Protein AF-A0A091H7A4-F1 (afdb_monomer)

Secondary structure (DSSP, 8-state):
--SHHHHHHHHHHS---SS--EE-TT-S-EE-BPTTS---BS--STTTT-STT-TT--HHHHH--

Sequence (65 aa):
KTGGTTFGRHLVRNIRLEQPCYCRAGQKKCACHRPGGDKDTWLFSRFSTGWSCGLHADWTELTNC

Foldseek 3Di:
DPCVV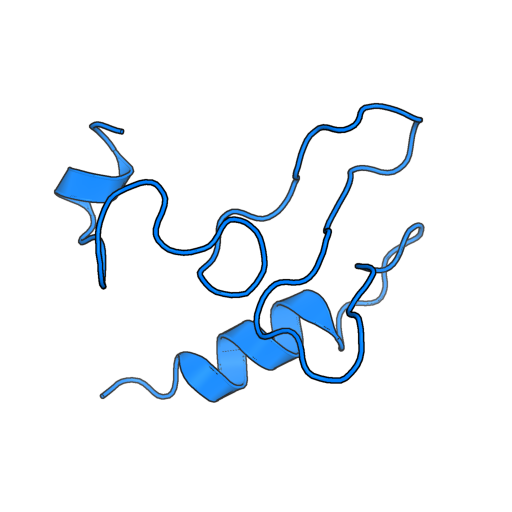VVVVCVQPVDDDPDGWADDPPDQATQAADPPPDSDHPDDDCRHPNQPQHDVQDPVSVVVD

Radius of gyration: 12.37 Å; Cα contacts (8 Å, |Δi|>4): 74; chains: 1; bounding box: 31×26×26 Å

Organism: Cuculus canorus (NCBI:txid55661)

Mean predicted aligned error: 5.91 Å

pLDDT: mean 83.85, std 5.22, range [62.62, 89.5]

Nearest PDB structures (foldseek):
  5t05-assembly2_B  TM=9.917E-01  e=2.527E-09  Escherichia coli O157:H7
  5t03-assembly2_B  TM=9.917E-01  e=2.538E-08  Escherichia coli O157:H7

Structure (mmCIF, N/CA/C/O backbone):
data_AF-A0A091H7A4-F1
#
_entry.id   AF-A0A091H7A4-F1
#
loop_
_atom_site.group_PDB
_atom_site.id
_atom_site.type_symbol
_atom_site.label_atom_id
_atom_site.label_alt_id
_atom_site.label_comp_id
_atom_site.label_asym_id
_atom_site.label_entity_id
_atom_site.label_seq_id
_atom_site.pdbx_PDB_ins_code
_atom_site.Cartn_x
_atom_site.Cartn_y
_atom_site.Cartn_z
_atom_site.occupancy
_atom_site.B_iso_or_equiv
_atom_site.auth_seq_id
_atom_site.auth_comp_id
_atom_site.auth_asym_id
_atom_site.auth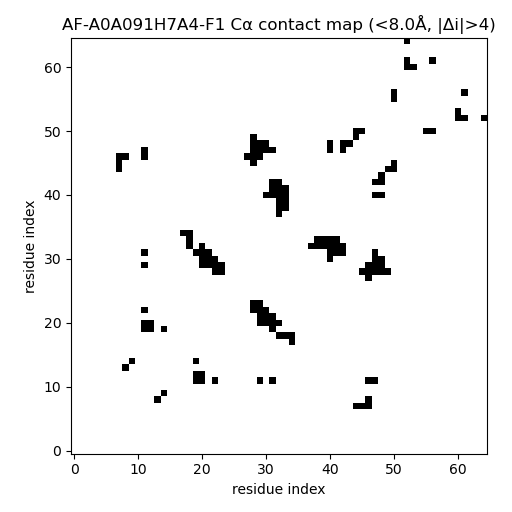_atom_id
_atom_site.pdbx_PDB_model_num
ATOM 1 N N . LYS A 1 1 ? 18.088 -7.269 -6.840 1.00 62.62 1 LYS A N 1
ATOM 2 C CA . LYS A 1 1 ? 16.601 -7.333 -6.905 1.00 62.62 1 LYS A CA 1
ATOM 3 C C . LYS A 1 1 ? 16.124 -8.461 -5.987 1.00 62.62 1 LYS A C 1
ATOM 5 O O . LYS A 1 1 ? 16.339 -9.612 -6.319 1.00 62.62 1 LYS A O 1
ATOM 10 N N . THR A 1 2 ? 15.523 -8.148 -4.841 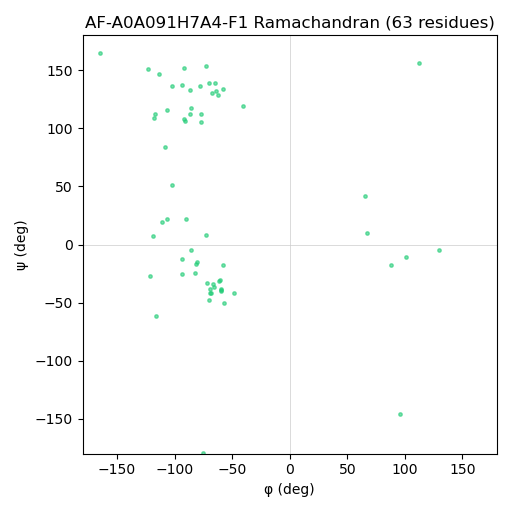1.00 77.62 2 THR A N 1
ATOM 11 C CA . THR A 1 2 ? 15.275 -9.079 -3.712 1.00 77.62 2 THR A CA 1
ATOM 12 C C . THR A 1 2 ? 13.930 -9.826 -3.762 1.00 77.62 2 THR A C 1
ATOM 14 O O . THR A 1 2 ? 13.402 -10.226 -2.736 1.00 77.62 2 THR A O 1
ATOM 17 N N . GLY A 1 3 ? 13.299 -9.974 -4.932 1.00 85.38 3 GLY A N 1
ATOM 18 C CA . GLY A 1 3 ? 11.996 -10.659 -5.021 1.00 85.38 3 GLY A CA 1
ATOM 19 C C . GLY A 1 3 ? 10.817 -9.936 -4.339 1.00 85.38 3 GLY A C 1
ATOM 20 O O . GLY A 1 3 ? 9.717 -10.484 -4.278 1.00 85.38 3 GLY A O 1
ATOM 21 N N . GLY A 1 4 ? 10.985 -8.682 -3.897 1.00 85.56 4 GLY A N 1
ATOM 22 C CA . GLY A 1 4 ? 9.967 -7.923 -3.149 1.00 85.56 4 GLY A CA 1
ATOM 23 C C . GLY A 1 4 ? 8.615 -7.737 -3.857 1.00 85.56 4 GLY A C 1
ATOM 24 O O . GLY A 1 4 ? 7.603 -7.483 -3.211 1.00 85.56 4 GLY A O 1
ATOM 25 N N . THR A 1 5 ? 8.553 -7.926 -5.180 1.00 84.38 5 THR A N 1
ATOM 26 C CA . THR A 1 5 ? 7.280 -7.916 -5.926 1.00 84.38 5 THR A CA 1
ATOM 27 C C . THR A 1 5 ? 6.407 -9.127 -5.586 1.00 84.38 5 THR A C 1
ATOM 29 O O . THR A 1 5 ? 5.197 -8.977 -5.432 1.00 84.38 5 THR A O 1
ATOM 32 N N . THR A 1 6 ? 7.004 -10.314 -5.460 1.00 87.19 6 THR A N 1
ATOM 33 C CA . THR A 1 6 ? 6.284 -11.541 -5.091 1.00 87.19 6 THR A CA 1
ATOM 34 C C . THR A 1 6 ? 5.851 -11.466 -3.635 1.00 87.19 6 THR A C 1
ATOM 36 O O . THR A 1 6 ? 4.673 -11.648 -3.338 1.00 87.19 6 THR A O 1
ATOM 39 N N . PHE A 1 7 ? 6.776 -11.088 -2.749 1.00 87.00 7 PHE A N 1
ATOM 40 C CA . PHE A 1 7 ? 6.495 -10.920 -1.325 1.00 87.00 7 PHE A CA 1
ATOM 41 C C . PHE A 1 7 ? 5.364 -9.911 -1.074 1.00 87.00 7 PHE A C 1
ATOM 43 O O . PHE A 1 7 ? 4.363 -10.247 -0.446 1.00 87.00 7 PHE A O 1
ATOM 50 N N . GLY A 1 8 ? 5.442 -8.714 -1.667 1.00 86.94 8 GLY A N 1
ATOM 51 C CA . GLY A 1 8 ? 4.404 -7.693 -1.515 1.00 86.94 8 GLY A CA 1
ATOM 52 C C . GLY A 1 8 ? 3.028 -8.120 -2.041 1.00 86.94 8 GLY A C 1
ATOM 53 O O . GLY A 1 8 ? 2.008 -7.725 -1.480 1.00 86.94 8 GLY A O 1
ATOM 54 N N . ARG A 1 9 ? 2.974 -8.968 -3.078 1.00 87.81 9 ARG A N 1
ATOM 55 C CA . ARG A 1 9 ? 1.707 -9.525 -3.573 1.00 87.81 9 ARG A CA 1
ATOM 56 C C . ARG A 1 9 ? 1.096 -10.516 -2.583 1.00 87.81 9 ARG A C 1
ATOM 58 O O . ARG A 1 9 ? -0.121 -10.515 -2.420 1.00 87.81 9 ARG A O 1
ATOM 65 N N . HIS A 1 10 ? 1.917 -11.334 -1.927 1.00 88.94 10 HIS A N 1
ATOM 66 C CA . HIS A 1 10 ? 1.437 -12.2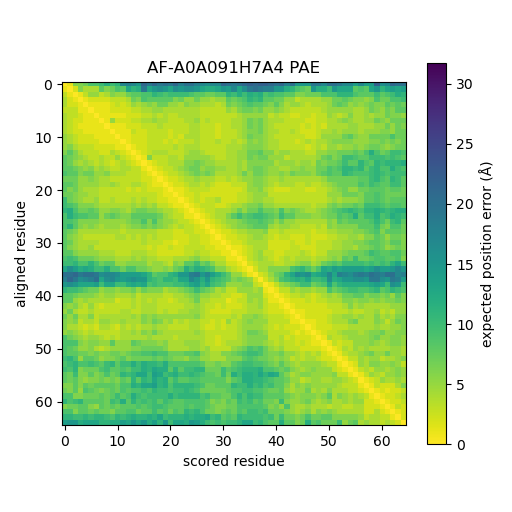40 -0.885 1.00 88.94 10 HIS A CA 1
ATOM 67 C C . HIS A 1 10 ? 0.902 -11.479 0.331 1.00 88.94 10 HIS A C 1
ATOM 69 O O . HIS A 1 10 ? -0.131 -11.883 0.858 1.00 88.94 10 HIS A O 1
ATOM 75 N N . LEU A 1 11 ? 1.514 -10.349 0.706 1.00 87.69 11 LEU A N 1
ATOM 76 C CA . LEU A 1 11 ? 1.039 -9.530 1.829 1.00 87.69 11 LEU A CA 1
ATOM 77 C C . LEU A 1 11 ? -0.400 -9.024 1.644 1.00 87.69 11 LEU A C 1
ATOM 79 O O . LEU A 1 11 ? -1.172 -9.012 2.594 1.00 87.69 11 LEU A O 1
ATOM 83 N N . VAL A 1 12 ? -0.782 -8.638 0.424 1.00 87.44 12 VAL A N 1
ATOM 84 C CA . VAL A 1 12 ? -2.122 -8.080 0.158 1.00 87.44 12 VAL A CA 1
ATOM 85 C C . VAL A 1 12 ? -3.154 -9.116 -0.299 1.00 87.44 12 VAL A C 1
ATOM 87 O O . VAL A 1 12 ? -4.335 -8.793 -0.351 1.00 87.44 12 VAL A O 1
ATOM 90 N N . ARG A 1 13 ? -2.747 -10.343 -0.666 1.00 86.81 13 ARG A N 1
ATOM 91 C CA . ARG A 1 13 ? -3.666 -11.368 -1.217 1.00 86.81 13 ARG A CA 1
ATOM 92 C C . ARG A 1 13 ? -3.733 -12.680 -0.442 1.00 86.81 13 ARG A C 1
ATOM 94 O O . ARG A 1 13 ? -4.750 -13.355 -0.531 1.00 86.81 13 ARG A O 1
ATOM 101 N N . ASN A 1 14 ? -2.673 -13.058 0.272 1.00 87.50 14 ASN A N 1
ATOM 102 C CA . ASN A 1 14 ? -2.524 -14.409 0.825 1.00 87.50 14 ASN A CA 1
ATOM 103 C C . ASN A 1 14 ? -2.431 -14.448 2.358 1.00 87.50 14 ASN A C 1
ATOM 105 O O . ASN A 1 14 ? -2.172 -15.514 2.914 1.00 87.50 14 ASN A O 1
ATOM 109 N N . ILE A 1 15 ? -2.642 -13.328 3.053 1.00 87.12 15 ILE A N 1
ATOM 110 C CA . ILE A 1 15 ? -2.734 -13.317 4.518 1.00 87.12 15 ILE A CA 1
ATOM 111 C C . ILE A 1 15 ? -4.178 -13.619 4.928 1.00 87.12 15 ILE A C 1
ATOM 113 O O . ILE A 1 15 ? -5.119 -13.036 4.392 1.00 87.12 15 ILE A O 1
ATOM 117 N N . ARG A 1 16 ? -4.351 -14.527 5.895 1.00 85.12 16 ARG A N 1
ATOM 118 C CA . ARG A 1 16 ? -5.645 -14.776 6.541 1.00 85.12 16 ARG A CA 1
ATOM 119 C C . ARG A 1 16 ? -5.911 -13.660 7.550 1.00 85.12 16 ARG A C 1
ATOM 121 O O . ARG A 1 16 ? -5.278 -13.623 8.599 1.00 85.12 16 ARG A O 1
ATOM 128 N N . LEU A 1 17 ? -6.811 -12.752 7.201 1.00 84.38 17 LEU A N 1
ATOM 129 C CA . LEU A 1 17 ? -7.227 -11.615 8.021 1.00 84.38 17 LEU A CA 1
ATOM 130 C C . LEU A 1 17 ? -8.736 -11.687 8.230 1.00 84.38 17 LEU A C 1
ATOM 132 O O . LEU A 1 17 ? -9.450 -12.163 7.349 1.00 84.38 17 LEU A O 1
ATOM 136 N N . GLU A 1 18 ? -9.215 -11.161 9.355 1.00 85.81 18 GLU A N 1
ATOM 137 C CA . GLU A 1 18 ? -10.654 -10.980 9.592 1.00 85.81 18 GLU A CA 1
ATOM 138 C C . GLU A 1 18 ? -11.280 -10.060 8.533 1.00 85.81 18 GLU A C 1
ATOM 140 O O . GLU A 1 18 ? -12.363 -10.338 8.026 1.00 85.81 18 GLU A O 1
ATOM 145 N N . GLN A 1 19 ? -10.551 -9.010 8.132 1.00 85.12 19 GLN A N 1
ATOM 146 C CA . GLN A 1 19 ? -10.896 -8.145 7.007 1.00 85.12 19 GLN A CA 1
ATOM 147 C C . GLN A 1 19 ? -9.800 -8.215 5.927 1.00 85.12 19 GLN A C 1
ATOM 149 O O . GLN A 1 19 ? -8.695 -7.705 6.138 1.00 85.12 19 GLN A O 1
ATOM 154 N N . PRO A 1 20 ? -10.065 -8.838 4.763 1.00 87.38 20 PRO A N 1
ATOM 155 C CA . PRO A 1 20 ? -9.085 -8.932 3.687 1.00 87.38 20 PRO A CA 1
ATOM 156 C C . PRO A 1 20 ? -8.881 -7.583 2.987 1.00 87.38 20 PRO A C 1
ATOM 158 O O . PRO A 1 20 ? -9.783 -6.744 2.920 1.00 87.38 20 PRO A O 1
ATOM 161 N N . CYS A 1 21 ? -7.697 -7.391 2.401 1.00 88.75 21 CYS A N 1
ATOM 162 C CA . CYS A 1 21 ? -7.441 -6.229 1.559 1.00 88.75 21 CYS A CA 1
ATOM 163 C C . CYS A 1 21 ? -8.317 -6.258 0.302 1.00 88.75 21 CYS A C 1
ATOM 165 O O . CYS A 1 21 ? -8.447 -7.280 -0.376 1.00 88.75 21 CYS A O 1
ATOM 167 N N . TYR A 1 22 ? -8.851 -5.101 -0.073 1.00 88.38 22 TYR A N 1
ATOM 168 C CA . TYR A 1 22 ? -9.651 -4.950 -1.275 1.00 88.38 22 TYR A CA 1
ATOM 169 C C . TYR A 1 22 ? -8.770 -4.558 -2.469 1.00 88.38 22 TYR A C 1
ATOM 171 O O . TYR A 1 22 ? -8.299 -3.426 -2.584 1.00 88.38 22 TYR A O 1
ATOM 179 N N . CYS A 1 23 ? -8.541 -5.507 -3.375 1.00 89.50 23 CYS A N 1
ATOM 180 C CA . CYS A 1 23 ? -7.773 -5.302 -4.602 1.00 89.50 23 CYS A CA 1
ATOM 181 C C . CYS A 1 23 ? -8.709 -5.264 -5.818 1.00 89.50 23 CYS A C 1
ATOM 183 O O . CYS A 1 23 ? -9.295 -6.285 -6.175 1.00 89.50 23 CYS A O 1
ATOM 185 N N . ARG A 1 24 ? -8.806 -4.126 -6.516 1.00 88.06 24 ARG A N 1
ATOM 186 C CA . ARG A 1 24 ? -9.531 -4.061 -7.799 1.00 88.06 24 ARG A CA 1
ATOM 187 C C . ARG A 1 24 ? -8.683 -4.637 -8.934 1.00 88.06 24 ARG A C 1
ATOM 189 O O . ARG A 1 24 ? -7.498 -4.322 -9.048 1.00 88.06 24 ARG A O 1
ATOM 196 N N . ALA A 1 25 ? -9.292 -5.447 -9.801 1.00 84.00 25 ALA A N 1
ATOM 197 C CA . ALA A 1 25 ? -8.639 -5.920 -11.020 1.00 84.00 25 ALA A CA 1
ATOM 198 C C . ALA A 1 25 ? -8.198 -4.720 -11.885 1.00 84.00 25 ALA A C 1
ATOM 200 O O . ALA A 1 25 ? -8.939 -3.755 -12.041 1.00 84.00 25 ALA A O 1
ATOM 201 N N . GLY A 1 26 ? -6.961 -4.750 -12.388 1.00 84.50 26 GLY A N 1
ATOM 202 C CA . GLY A 1 26 ? -6.350 -3.639 -13.132 1.00 84.50 26 GLY A CA 1
ATOM 203 C C . GLY A 1 26 ? -5.626 -2.595 -12.270 1.00 84.50 26 GLY A C 1
ATOM 204 O O . GLY A 1 26 ? -4.764 -1.886 -12.788 1.00 84.50 26 GLY A O 1
ATOM 205 N N . GLN A 1 27 ? -5.875 -2.534 -10.956 1.00 85.38 27 GLN A N 1
ATOM 206 C CA . GLN A 1 27 ? -5.129 -1.650 -10.057 1.00 85.38 27 GLN A CA 1
ATOM 207 C C . GLN A 1 27 ? -3.939 -2.363 -9.410 1.00 85.38 27 GLN A C 1
ATOM 209 O O . GLN A 1 27 ? -4.022 -3.505 -8.960 1.00 85.38 27 GLN A O 1
ATOM 214 N N . LYS A 1 28 ? -2.802 -1.658 -9.346 1.00 84.12 28 LYS A N 1
ATOM 215 C CA . LYS A 1 28 ? -1.612 -2.117 -8.609 1.00 84.12 28 LYS A CA 1
ATOM 216 C C . LYS A 1 28 ? -1.717 -1.843 -7.106 1.00 84.12 28 LYS A C 1
ATOM 218 O O . LYS A 1 28 ? -0.933 -2.403 -6.358 1.00 84.12 28 LYS A O 1
ATOM 223 N N . LYS A 1 29 ? -2.642 -0.989 -6.672 1.00 88.75 29 LYS A N 1
ATOM 224 C CA . LYS A 1 29 ? -2.866 -0.642 -5.267 1.00 88.75 29 LYS A CA 1
ATOM 225 C C . LYS A 1 29 ? -4.096 -1.390 -4.748 1.00 88.75 29 LYS A C 1
ATOM 227 O O . LYS A 1 29 ? -5.110 -1.463 -5.439 1.00 88.75 29 LYS A O 1
ATOM 232 N N . CYS A 1 30 ? -3.993 -1.930 -3.547 1.00 89.31 30 CYS A N 1
ATOM 233 C CA . CYS A 1 30 ? -5.056 -2.565 -2.790 1.00 89.31 30 CYS A CA 1
ATOM 234 C C . CYS A 1 30 ? -5.353 -1.722 -1.550 1.00 89.31 30 CYS A C 1
ATOM 236 O O . CYS A 1 30 ? -4.455 -1.112 -0.980 1.00 89.31 30 CYS A O 1
ATOM 238 N N . ALA A 1 31 ? -6.609 -1.693 -1.126 1.00 88.69 31 ALA A N 1
ATOM 239 C CA . ALA A 1 31 ? -7.022 -1.011 0.090 1.00 88.69 31 ALA A CA 1
ATOM 240 C C . ALA A 1 31 ? -6.984 -1.995 1.269 1.00 88.69 31 ALA A C 1
ATOM 242 O O . ALA A 1 31 ? -7.805 -2.909 1.339 1.00 88.69 31 ALA A O 1
ATOM 243 N N . CYS A 1 32 ? -6.010 -1.836 2.165 1.00 88.38 32 CYS A N 1
ATOM 244 C CA . CYS A 1 32 ? -5.811 -2.690 3.338 1.00 88.38 32 CYS A CA 1
ATOM 245 C C . CYS A 1 32 ? -6.188 -1.932 4.620 1.00 88.38 32 CYS A C 1
ATOM 247 O O . CYS A 1 32 ? -5.320 -1.353 5.271 1.00 88.38 32 CYS A O 1
ATOM 249 N N . HIS A 1 33 ? -7.476 -1.919 4.966 1.00 89.38 33 HIS A N 1
ATOM 250 C CA . HIS A 1 33 ? -7.990 -1.220 6.151 1.00 89.38 33 HIS A CA 1
ATOM 251 C C . HIS A 1 33 ? -8.034 -2.119 7.385 1.00 89.38 33 HIS A C 1
ATOM 253 O O . HIS A 1 33 ? -8.130 -3.343 7.258 1.00 89.38 33 HIS A O 1
ATOM 259 N N . ARG A 1 34 ? -7.916 -1.517 8.571 1.00 86.88 34 ARG A N 1
ATOM 260 C C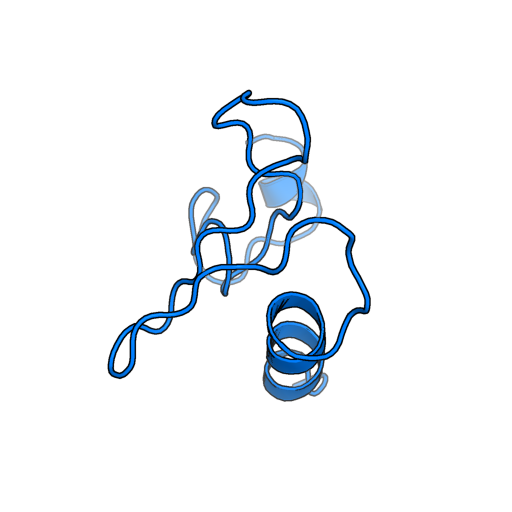A . ARG A 1 34 ? -7.997 -2.238 9.844 1.00 86.88 34 ARG A CA 1
ATOM 261 C C . ARG A 1 34 ? -9.443 -2.714 10.102 1.00 86.88 34 ARG A C 1
ATOM 263 O O . ARG A 1 34 ? -10.372 -1.946 9.849 1.00 86.88 34 ARG A O 1
ATOM 270 N N . PRO A 1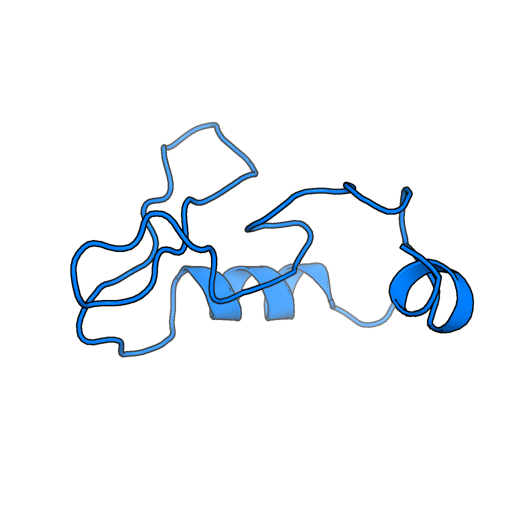 35 ? -9.654 -3.941 10.618 1.00 81.50 35 PRO A N 1
ATOM 271 C CA . PRO A 1 35 ? -10.969 -4.362 11.099 1.00 81.50 35 PRO A CA 1
ATOM 272 C C . PRO A 1 35 ? -11.407 -3.469 12.263 1.00 81.50 35 PRO A C 1
ATOM 274 O O . PRO A 1 35 ? -10.642 -3.275 13.205 1.00 81.50 35 PRO A O 1
ATOM 277 N N . GLY A 1 36 ? -12.618 -2.910 12.186 1.00 78.00 36 GLY A N 1
ATOM 278 C CA . GLY A 1 36 ? -13.169 -2.027 13.228 1.00 78.00 36 GLY A CA 1
ATOM 279 C C . GLY A 1 36 ? -13.744 -0.693 12.743 1.00 78.00 36 GLY A C 1
ATOM 280 O O . GLY A 1 36 ? -14.348 0.015 13.538 1.00 78.00 36 GLY A O 1
ATOM 281 N N . GLY A 1 37 ? -13.636 -0.368 11.450 1.00 66.25 37 GLY A N 1
ATOM 282 C CA . GLY A 1 37 ? -14.306 0.796 10.847 1.00 66.25 37 GLY A CA 1
ATOM 283 C C . GLY A 1 37 ? -13.415 2.021 10.641 1.00 66.25 37 GLY A C 1
ATOM 284 O O . GLY A 1 37 ? -13.792 2.918 9.883 1.00 66.25 37 GLY A O 1
ATOM 285 N N . ASP A 1 38 ? -12.210 2.026 11.207 1.00 71.56 38 ASP A N 1
ATOM 286 C CA . ASP A 1 38 ? -11.208 3.029 10.873 1.00 71.56 38 ASP A CA 1
ATOM 287 C C . ASP A 1 38 ? -10.739 2.827 9.428 1.00 71.56 38 ASP A C 1
ATOM 289 O O . ASP A 1 38 ? -10.363 1.730 9.003 1.00 71.56 38 ASP A O 1
ATOM 293 N N . LYS A 1 39 ? -10.726 3.910 8.643 1.00 75.00 39 LYS A N 1
ATOM 294 C CA . LYS A 1 39 ? -10.145 3.904 7.286 1.00 75.00 39 LYS A CA 1
ATOM 295 C C . LYS A 1 39 ? -8.613 3.845 7.314 1.00 75.00 39 LYS A C 1
ATOM 297 O O . LYS A 1 39 ? -7.976 3.931 6.260 1.00 75.00 39 LYS A O 1
ATOM 302 N N . ASP A 1 40 ? -8.029 3.647 8.488 1.00 83.19 40 ASP A N 1
ATOM 303 C CA . ASP A 1 40 ? -6.599 3.537 8.686 1.00 83.19 40 ASP A CA 1
ATOM 304 C C . ASP A 1 40 ? -6.045 2.309 7.979 1.00 83.19 40 ASP A C 1
ATOM 306 O O . ASP A 1 40 ? -6.576 1.194 8.035 1.00 83.19 40 ASP A O 1
ATOM 310 N N . THR A 1 41 ? -4.964 2.550 7.249 1.00 86.25 41 THR A N 1
ATOM 311 C CA . THR A 1 41 ? -4.277 1.515 6.493 1.00 86.25 41 THR A CA 1
ATOM 312 C C . THR A 1 41 ? -3.282 0.826 7.413 1.00 86.25 41 THR A C 1
ATOM 314 O O . THR A 1 41 ? -2.340 1.457 7.879 1.00 86.25 41 THR A O 1
ATOM 317 N N . TRP A 1 42 ? -3.459 -0.471 7.664 1.00 86.94 42 TRP A N 1
ATOM 318 C CA . TRP A 1 42 ? -2.571 -1.209 8.575 1.00 86.94 42 TRP A CA 1
ATOM 319 C C . TRP A 1 42 ? -1.260 -1.651 7.911 1.00 86.94 42 TRP A C 1
ATOM 321 O O . TRP A 1 42 ? -0.307 -2.013 8.594 1.00 86.94 42 TRP A O 1
ATOM 331 N N . LEU A 1 43 ? -1.206 -1.639 6.575 1.00 86.69 43 LEU A N 1
ATOM 332 C CA . LEU A 1 43 ? -0.052 -2.090 5.805 1.00 86.69 43 LEU A CA 1
ATOM 333 C C . LEU A 1 43 ? 0.545 -0.941 4.996 1.00 86.69 43 LEU A C 1
ATOM 335 O O . LEU A 1 43 ? -0.040 -0.519 3.998 1.00 86.69 43 LEU A O 1
ATOM 339 N N . PHE A 1 44 ? 1.752 -0.503 5.345 1.00 86.44 44 PHE A N 1
ATOM 340 C CA . PHE A 1 44 ? 2.528 0.388 4.489 1.00 86.44 44 PHE A CA 1
ATOM 341 C C . PHE A 1 44 ? 3.341 -0.435 3.482 1.00 86.44 44 PHE A C 1
ATOM 343 O O . PHE A 1 44 ? 4.237 -1.194 3.845 1.00 86.44 44 PHE A O 1
ATOM 350 N N . SER A 1 45 ? 2.997 -0.340 2.197 1.00 85.50 45 SER A N 1
ATOM 351 C CA . SER A 1 45 ? 3.744 -0.999 1.120 1.00 85.50 45 SER A CA 1
ATOM 352 C C . SER A 1 45 ? 3.373 -0.423 -0.242 1.00 85.50 45 SER A C 1
ATOM 354 O O . SER A 1 45 ? 2.296 0.153 -0.416 1.00 85.50 45 SER A O 1
ATOM 356 N N . ARG A 1 46 ? 4.192 -0.704 -1.263 1.00 85.94 46 ARG A N 1
ATOM 357 C CA . ARG A 1 46 ? 3.880 -0.382 -2.666 1.00 85.94 46 ARG A CA 1
ATOM 358 C C . ARG A 1 46 ? 2.470 -0.817 -3.087 1.00 85.94 46 ARG A C 1
ATOM 360 O O . ARG A 1 46 ? 1.810 -0.105 -3.837 1.00 85.94 46 ARG A O 1
ATOM 367 N N . PHE A 1 47 ? 2.034 -2.006 -2.667 1.00 85.81 47 PHE A N 1
ATOM 368 C CA . PHE A 1 47 ? 0.739 -2.563 -3.063 1.00 85.81 47 PHE A CA 1
ATOM 369 C C . PHE A 1 47 ? -0.414 -2.092 -2.171 1.00 85.81 47 PHE A C 1
ATOM 371 O O . PHE A 1 47 ? -1.549 -2.422 -2.481 1.00 85.81 47 PHE A O 1
ATOM 378 N N . SER A 1 48 ? -0.154 -1.328 -1.107 1.00 85.44 48 SER A N 1
ATOM 379 C CA . SER A 1 48 ? -1.179 -0.832 -0.182 1.00 85.44 48 SER A CA 1
ATOM 380 C C . SER A 1 48 ? -1.276 0.693 -0.195 1.00 85.44 48 SER A C 1
ATOM 382 O O . SER A 1 48 ? -2.287 1.244 -0.616 1.00 85.44 48 SER A O 1
ATOM 384 N N . THR A 1 49 ? -0.203 1.398 0.165 1.00 85.94 49 THR A N 1
ATOM 385 C CA . THR A 1 49 ? -0.136 2.869 0.198 1.00 85.94 49 THR A CA 1
ATOM 386 C C . THR A 1 49 ? 0.425 3.455 -1.096 1.00 85.94 49 THR A C 1
ATOM 388 O O . THR A 1 49 ? 0.021 4.546 -1.501 1.00 85.94 49 TH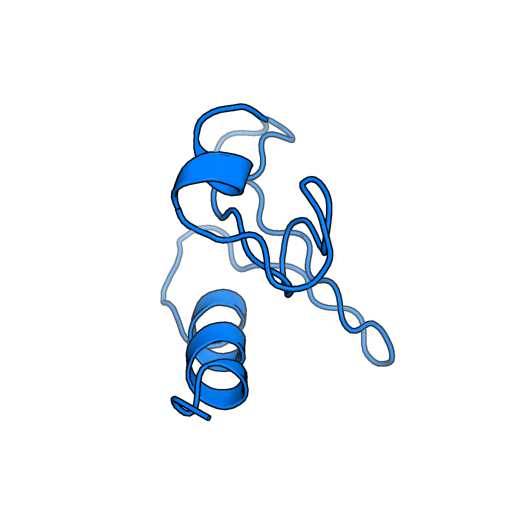R A O 1
ATOM 391 N N . GLY A 1 50 ? 1.233 2.686 -1.828 1.00 87.31 50 GLY A N 1
ATOM 392 C CA . GLY A 1 50 ? 1.917 3.142 -3.036 1.00 87.31 50 GLY A CA 1
ATOM 393 C C . GLY A 1 50 ? 3.338 3.599 -2.722 1.00 87.31 50 GLY A C 1
ATOM 394 O O . GLY A 1 50 ? 4.000 3.026 -1.862 1.00 87.31 50 GLY A O 1
ATOM 395 N N . TRP A 1 51 ? 3.807 4.615 -3.441 1.00 84.81 51 TRP A N 1
ATOM 396 C CA . TRP A 1 51 ? 5.112 5.251 -3.229 1.00 84.81 51 TRP A CA 1
ATOM 397 C C . TRP A 1 51 ? 4.947 6.580 -2.492 1.00 84.81 51 TRP A C 1
ATOM 399 O O . TRP A 1 51 ? 5.401 7.615 -2.965 1.00 84.81 51 TRP A O 1
ATOM 409 N N . SER A 1 52 ? 4.225 6.563 -1.369 1.00 81.38 52 SER A N 1
ATOM 410 C CA . SER A 1 52 ? 3.886 7.780 -0.618 1.00 81.38 52 SER A CA 1
ATOM 411 C C . SER A 1 52 ? 5.119 8.538 -0.119 1.00 81.38 52 SER A C 1
ATOM 413 O O . SER A 1 52 ? 5.083 9.757 -0.062 1.00 81.38 52 SER A O 1
ATOM 415 N N . CYS A 1 53 ? 6.203 7.816 0.171 1.00 82.50 53 CYS A N 1
ATOM 416 C CA . CYS A 1 53 ? 7.456 8.350 0.710 1.00 82.50 53 CYS A CA 1
ATOM 417 C C . CYS A 1 53 ? 8.617 8.287 -0.302 1.00 82.50 53 CYS A C 1
ATOM 419 O O . CYS A 1 53 ? 9.771 8.283 0.096 1.00 82.50 53 CYS A O 1
ATOM 421 N N . GLY A 1 54 ? 8.328 8.160 -1.605 1.00 82.31 54 GLY A N 1
ATOM 422 C CA . GLY A 1 54 ? 9.349 8.023 -2.654 1.00 82.31 54 GLY A CA 1
ATOM 423 C C . GLY A 1 54 ? 9.371 6.654 -3.345 1.00 82.31 54 GLY A C 1
ATOM 424 O O . GLY A 1 54 ? 8.882 5.642 -2.828 1.00 82.31 54 GLY A O 1
ATOM 425 N N . LEU A 1 55 ? 9.895 6.620 -4.576 1.00 82.62 55 LEU A N 1
ATOM 426 C CA . LEU A 1 55 ? 10.029 5.400 -5.375 1.00 82.62 55 LEU A CA 1
ATOM 427 C C . LEU A 1 55 ? 11.218 4.584 -4.857 1.00 82.62 55 LEU A C 1
ATOM 429 O O . LEU A 1 55 ? 12.356 4.972 -5.071 1.00 82.62 55 LEU A O 1
ATOM 433 N N . HIS A 1 56 ? 10.935 3.419 -4.269 1.00 78.69 56 HIS A N 1
ATOM 434 C CA . HIS A 1 56 ? 11.919 2.570 -3.581 1.00 78.69 56 HIS A CA 1
ATOM 435 C C . HIS A 1 56 ? 12.507 3.219 -2.322 1.00 78.69 56 HIS A C 1
ATOM 437 O O . HIS A 1 56 ? 13.700 3.061 -2.085 1.00 78.69 56 HIS A O 1
ATOM 443 N N . ALA A 1 57 ? 11.645 3.870 -1.530 1.00 80.00 57 ALA A N 1
ATOM 444 C CA . ALA A 1 57 ? 12.006 4.469 -0.250 1.00 80.00 57 ALA A CA 1
ATOM 445 C C . ALA A 1 57 ? 12.960 3.568 0.550 1.00 80.00 57 ALA A C 1
ATOM 447 O O . ALA A 1 57 ? 12.625 2.408 0.843 1.00 80.00 57 ALA A O 1
ATOM 448 N N . ASP A 1 58 ? 14.153 4.080 0.832 1.00 81.31 58 ASP A N 1
ATOM 449 C CA . ASP A 1 58 ? 15.113 3.407 1.696 1.00 81.31 58 ASP A CA 1
ATOM 450 C C . ASP A 1 58 ? 14.703 3.533 3.176 1.00 81.31 58 ASP A C 1
ATOM 452 O O . ASP A 1 58 ? 13.646 4.067 3.517 1.00 81.31 58 ASP A O 1
ATOM 456 N N . TRP A 1 59 ? 15.500 2.970 4.086 1.00 80.31 59 TRP A N 1
ATOM 457 C CA . TRP A 1 59 ? 15.163 3.005 5.511 1.00 80.31 59 TRP A CA 1
ATOM 458 C C . TRP A 1 59 ? 15.046 4.442 6.041 1.00 80.31 59 TRP A C 1
ATOM 460 O O . TRP A 1 59 ? 14.124 4.735 6.797 1.00 80.31 59 TRP A O 1
ATOM 470 N N . THR A 1 60 ? 15.931 5.336 5.597 1.00 82.38 60 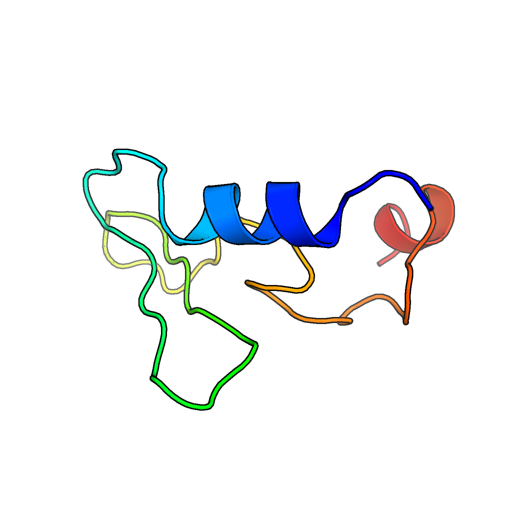THR A N 1
ATOM 471 C CA . THR A 1 60 ? 15.967 6.737 6.028 1.00 82.38 60 THR A CA 1
ATOM 472 C C . THR A 1 60 ? 14.758 7.515 5.507 1.00 82.38 60 THR A C 1
ATOM 474 O O . THR A 1 60 ? 14.164 8.299 6.253 1.00 82.38 60 THR A O 1
ATOM 477 N N . GLU A 1 61 ? 14.373 7.287 4.248 1.00 80.62 61 GLU A N 1
ATOM 478 C CA . GLU A 1 61 ? 13.192 7.880 3.611 1.00 80.62 61 GLU A CA 1
ATOM 479 C C . GLU A 1 61 ? 11.888 7.374 4.240 1.00 80.62 61 GLU A C 1
ATOM 481 O O . GLU A 1 61 ? 10.934 8.135 4.361 1.00 80.62 61 GLU A O 1
ATOM 486 N N . LEU A 1 62 ? 11.838 6.116 4.692 1.00 80.38 62 LEU A N 1
ATOM 487 C CA . LEU A 1 62 ? 10.674 5.573 5.401 1.00 80.38 62 LEU A CA 1
ATOM 488 C C . LEU A 1 62 ? 10.518 6.133 6.821 1.00 80.38 62 LEU A C 1
ATOM 490 O O . LEU A 1 62 ? 9.388 6.258 7.287 1.00 80.38 62 LEU A O 1
ATOM 494 N N . THR A 1 63 ? 11.617 6.445 7.516 1.00 80.88 63 THR A N 1
ATOM 495 C CA . THR A 1 63 ? 11.572 7.000 8.883 1.00 80.88 63 THR A CA 1
ATOM 496 C C . THR A 1 63 ? 11.332 8.505 8.938 1.00 80.88 63 THR A C 1
ATOM 498 O O . THR A 1 63 ? 10.862 8.991 9.960 1.00 80.88 63 THR A O 1
ATOM 501 N N . ASN A 1 64 ? 11.673 9.241 7.874 1.00 79.25 64 ASN A N 1
ATOM 502 C CA . ASN A 1 64 ? 11.509 10.701 7.792 1.00 79.25 64 ASN A CA 1
ATOM 503 C C . ASN A 1 64 ? 10.349 11.120 6.871 1.00 79.25 64 ASN A C 1
ATOM 505 O O . ASN A 1 64 ? 10.332 12.239 6.357 1.00 79.25 64 ASN A O 1
ATOM 509 N N . CYS A 1 65 ? 9.411 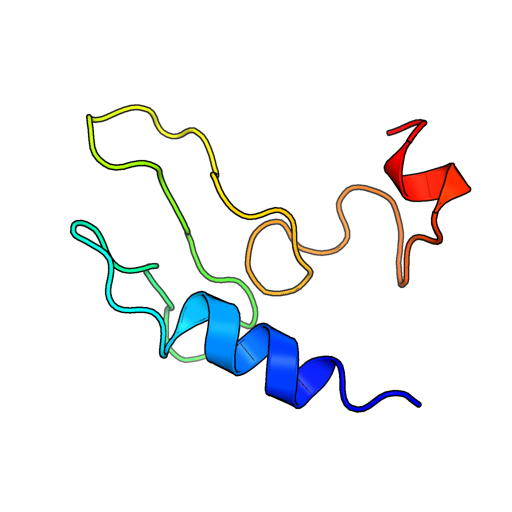10.202 6.654 1.00 72.88 65 CYS A N 1
ATOM 510 C CA . CYS A 1 65 ? 8.118 10.448 6.036 1.00 72.88 65 CYS A CA 1
ATOM 511 C C . CYS A 1 65 ? 7.072 10.684 7.142 1.00 72.88 65 CYS A C 1
ATOM 513 O O . CYS A 1 65 ? 6.162 11.500 6.902 1.00 72.88 65 CYS A O 1
#

InterPro domains:
  IPR010635 Heparan sulphate 6-sulfotransferase/Protein-tyrosine sulfotransferase [PTHR12812] (1-65)

Solvent-accessible surface area (backbone atoms only — not comparable to full-atom values): 4106 Å² total; per-residue (Å²): 137,86,58,58,70,62,55,48,50,41,67,56,70,67,58,94,51,100,50,66,41,51,64,52,90,94,51,76,49,22,52,36,45,42,80,86,79,52,84,51,65,76,51,91,38,62,42,38,66,37,59,83,54,41,87,80,51,49,75,68,40,63,73,75,100